Protein AF-A0A7Y7Z240-F1 (afdb_monomer)

Nearest PDB structures (foldseek):
  1b4b-assembly1_A  TM=2.868E-01  e=1.931E+00  Geobacillus stearothermophilus
  4jvg-assembly3_C  TM=4.455E-01  e=4.681E+00  Homo sapiens
  7k0v-assembly1_D  TM=4.629E-01  e=7.764E+00  Homo sapiens
  7t31-assembly3_C  TM=3.805E-01  e=6.028E+00  Clostridioides difficile R20291
  3idp-assembly2_A  TM=4.468E-01  e=8.811E+00  Homo sapiens

Radius of gyration: 12.96 Å; Cα contacts (8 Å, |Δi|>4): 108; chains: 1; bounding box: 30×29×38 Å

pLDDT: mean 83.5, std 13.06, range [35.47, 94.25]

Solvent-accessible surface area (backbone atoms only — not comparable to full-atom values): 5316 Å² total; per-residue (Å²): 130,85,78,82,66,44,63,64,61,31,38,72,65,54,33,39,46,65,46,81,42,64,93,90,61,51,28,30,36,42,31,67,64,60,90,70,55,78,89,51,37,66,60,50,40,55,52,49,22,68,64,63,73,43,90,64,89,68,65,91,53,68,44,77,37,76,57,45,70,69,45,43,41,52,50,33,56,50,32,51,56,58,51,61,68,59,72,75,119

Foldseek 3Di:
DPDQQDQVLLVVLVQWRWDWDDDPFTKIWIAGRDDDDPVCVVVVQVLVCVLQVDNDPDRPGTDIHGDDSVSSVSSSVVSCVVVVVVVPD

Structure (mmCIF, N/CA/C/O backbone):
data_AF-A0A7Y7Z240-F1
#
_entry.id   AF-A0A7Y7Z240-F1
#
loop_
_atom_site.group_PDB
_atom_site.id
_atom_site.type_symbol
_atom_site.label_atom_id
_atom_site.label_alt_id
_atom_site.label_comp_id
_atom_site.label_asym_id
_atom_site.label_entity_id
_atom_site.label_seq_id
_atom_site.pdbx_PDB_ins_code
_atom_site.Cartn_x
_atom_site.Cartn_y
_atom_site.Cartn_z
_atom_site.occupancy
_atom_site.B_iso_or_equiv
_atom_site.auth_seq_id
_atom_site.auth_comp_id
_atom_site.auth_asym_id
_atom_site.auth_atom_id
_atom_site.pdbx_PDB_model_num
ATOM 1 N N . MET A 1 1 ? 16.079 -14.625 8.727 1.00 40.09 1 MET A N 1
ATOM 2 C CA . MET A 1 1 ? 15.986 -13.919 7.431 1.00 40.09 1 MET A CA 1
ATOM 3 C C . MET A 1 1 ? 14.706 -13.102 7.459 1.00 40.09 1 MET A C 1
ATOM 5 O O . MET A 1 1 ? 13.671 -13.681 7.769 1.00 40.09 1 MET A O 1
ATOM 9 N N . LYS A 1 2 ? 14.759 -11.776 7.265 1.00 59.28 2 LYS A N 1
ATOM 10 C CA . LYS A 1 2 ? 13.520 -11.006 7.072 1.00 59.28 2 LYS A CA 1
ATOM 11 C C . LYS A 1 2 ? 12.931 -11.468 5.743 1.00 59.28 2 LYS A C 1
ATOM 13 O O . LYS A 1 2 ? 13.656 -11.527 4.760 1.00 59.28 2 LYS A O 1
ATOM 18 N N . LYS A 1 3 ? 11.673 -11.894 5.760 1.00 74.75 3 LYS A N 1
ATOM 19 C CA . LYS A 1 3 ? 10.948 -12.263 4.548 1.00 74.75 3 LYS A CA 1
ATOM 20 C C . LYS A 1 3 ? 10.787 -10.986 3.719 1.00 74.75 3 LYS A C 1
ATOM 22 O O . LYS A 1 3 ? 10.346 -9.980 4.279 1.00 74.75 3 LYS A O 1
ATOM 27 N N . ASP A 1 4 ? 11.188 -11.013 2.454 1.00 83.50 4 ASP A N 1
ATOM 28 C CA . ASP A 1 4 ? 10.959 -9.881 1.557 1.00 83.50 4 ASP A CA 1
ATOM 29 C C . ASP A 1 4 ? 9.454 -9.710 1.356 1.00 83.50 4 ASP A C 1
ATOM 31 O O . ASP A 1 4 ? 8.741 -10.679 1.087 1.00 83.50 4 ASP A O 1
ATOM 35 N N . ILE A 1 5 ? 8.970 -8.486 1.566 1.00 90.06 5 ILE A N 1
ATOM 36 C CA . ILE A 1 5 ? 7.555 -8.144 1.433 1.00 90.06 5 ILE A CA 1
ATOM 37 C C . ILE A 1 5 ? 7.248 -7.964 -0.050 1.00 90.06 5 ILE A C 1
ATOM 39 O O . ILE A 1 5 ? 7.828 -7.107 -0.720 1.00 90.06 5 ILE A O 1
ATOM 43 N N . THR A 1 6 ? 6.298 -8.746 -0.541 1.00 92.69 6 THR A N 1
ATOM 44 C CA . THR A 1 6 ? 5.871 -8.751 -1.939 1.00 92.69 6 THR A CA 1
ATOM 45 C C . THR A 1 6 ? 4.570 -7.972 -2.147 1.00 92.69 6 THR A C 1
ATOM 47 O O . THR A 1 6 ? 3.894 -7.552 -1.203 1.00 92.69 6 THR A O 1
ATOM 50 N N . VAL A 1 7 ? 4.205 -7.763 -3.413 1.00 91.75 7 VAL A N 1
ATOM 51 C CA . VAL A 1 7 ? 2.921 -7.157 -3.799 1.00 91.75 7 VAL A CA 1
ATOM 52 C C . VAL A 1 7 ? 1.757 -8.029 -3.320 1.00 91.75 7 VAL A C 1
ATOM 54 O O . VAL A 1 7 ? 0.743 -7.521 -2.838 1.00 91.75 7 VAL A O 1
ATOM 57 N N . GLU A 1 8 ? 1.934 -9.343 -3.392 1.00 93.62 8 GLU A N 1
ATOM 58 C CA . GLU A 1 8 ? 0.991 -10.361 -2.953 1.00 93.62 8 GLU A CA 1
ATOM 59 C C . GLU A 1 8 ? 0.740 -10.270 -1.445 1.00 93.62 8 GLU A C 1
ATOM 61 O O . GLU A 1 8 ? -0.416 -10.326 -1.018 1.00 93.62 8 GLU A O 1
ATOM 66 N N . ASP A 1 9 ? 1.791 -10.045 -0.648 1.00 92.81 9 ASP A N 1
ATOM 67 C CA . ASP A 1 9 ? 1.662 -9.857 0.801 1.00 92.81 9 ASP A CA 1
ATOM 68 C C . ASP A 1 9 ? 0.805 -8.620 1.131 1.00 92.81 9 ASP A C 1
ATOM 70 O O . ASP A 1 9 ? -0.045 -8.676 2.019 1.00 92.81 9 ASP A O 1
ATOM 74 N N . VAL A 1 10 ? 0.958 -7.509 0.395 1.00 91.88 10 VAL A N 1
ATOM 75 C CA . VAL A 1 10 ? 0.114 -6.311 0.588 1.00 91.88 10 VAL A CA 1
ATOM 76 C C . VAL A 1 10 ? -1.336 -6.581 0.180 1.00 91.88 10 VAL A C 1
ATOM 78 O O . VAL A 1 10 ? -2.265 -6.240 0.918 1.00 91.88 10 VAL A O 1
ATOM 81 N N . ASN A 1 11 ? -1.542 -7.207 -0.980 1.00 94.25 11 ASN A N 1
ATOM 82 C CA . ASN A 1 11 ? -2.872 -7.505 -1.512 1.00 94.25 11 ASN A CA 1
ATOM 83 C C . ASN A 1 11 ? -3.659 -8.458 -0.597 1.00 94.25 11 ASN A C 1
ATOM 85 O O . ASN A 1 11 ? -4.870 -8.292 -0.423 1.00 94.25 11 ASN A O 1
ATOM 89 N N . ALA A 1 12 ? -2.978 -9.402 0.060 1.00 93.88 12 ALA A N 1
ATOM 90 C CA . ALA A 1 12 ? -3.583 -10.324 1.019 1.00 93.88 12 ALA A CA 1
ATOM 91 C C . ALA A 1 12 ? -4.233 -9.610 2.220 1.00 93.88 12 ALA A C 1
ATOM 93 O O . ALA A 1 12 ? -5.230 -10.095 2.761 1.00 93.88 12 ALA A O 1
ATOM 94 N N . LEU A 1 13 ? -3.728 -8.431 2.606 1.00 92.81 13 LEU A N 1
ATOM 95 C CA . LEU A 1 13 ? -4.264 -7.634 3.715 1.00 92.81 13 LEU A CA 1
ATOM 96 C C . LEU A 1 13 ? -5.545 -6.868 3.349 1.00 92.81 13 LEU A C 1
ATOM 98 O O . LEU A 1 13 ? -6.191 -6.303 4.232 1.00 92.81 13 LEU A O 1
ATOM 102 N N . LYS A 1 14 ? -5.930 -6.836 2.063 1.00 92.06 14 LYS A N 1
ATOM 103 C CA . LYS A 1 14 ? -7.167 -6.219 1.535 1.00 92.06 14 LYS A CA 1
ATOM 104 C C . LYS A 1 14 ? -7.338 -4.721 1.838 1.00 92.06 14 LYS A C 1
ATOM 106 O O . LYS A 1 14 ? -8.398 -4.156 1.565 1.00 92.06 14 LYS A O 1
ATOM 111 N N . ALA A 1 15 ? -6.314 -4.058 2.379 1.00 89.88 15 ALA A N 1
ATOM 112 C CA . ALA A 1 15 ? -6.313 -2.617 2.621 1.00 89.88 15 ALA A CA 1
ATOM 113 C C . ALA A 1 15 ? -6.075 -1.826 1.327 1.00 89.88 15 ALA A C 1
ATOM 115 O O . ALA A 1 15 ? -6.744 -0.816 1.073 1.00 89.88 15 ALA A O 1
ATOM 116 N N . PHE A 1 16 ? -5.170 -2.333 0.491 1.00 92.88 16 PHE A N 1
ATOM 117 C CA . PHE A 1 16 ? -4.871 -1.820 -0.838 1.00 92.88 16 PHE A CA 1
ATOM 118 C C . PHE A 1 16 ? -5.022 -2.925 -1.884 1.00 92.88 16 PHE A C 1
ATOM 120 O O . PHE A 1 16 ? -4.992 -4.110 -1.563 1.00 92.88 16 PHE A O 1
ATOM 127 N N . SER A 1 17 ? -5.181 -2.504 -3.133 1.00 93.25 17 SER A N 1
ATOM 128 C CA . SER A 1 17 ? -4.980 -3.324 -4.322 1.00 93.25 17 SER A CA 1
ATOM 129 C C . SER A 1 17 ? -3.803 -2.727 -5.073 1.00 93.25 17 SER A C 1
ATOM 131 O O . SER A 1 17 ? -3.853 -1.553 -5.449 1.00 93.25 17 SER A O 1
ATOM 133 N N . LEU A 1 18 ? -2.749 -3.515 -5.210 1.00 93.25 18 LEU A N 1
ATOM 134 C CA . LEU A 1 18 ? -1.502 -3.173 -5.863 1.00 93.25 18 LEU A CA 1
ATOM 135 C C . LEU A 1 18 ? -1.382 -3.950 -7.169 1.00 93.25 18 LEU A C 1
ATOM 137 O O . LEU A 1 18 ? -1.522 -5.174 -7.169 1.00 93.25 18 LEU A O 1
ATOM 141 N N . GLU A 1 19 ? -1.082 -3.242 -8.252 1.00 92.00 19 GLU A N 1
ATOM 142 C CA . GLU A 1 19 ? -0.816 -3.828 -9.568 1.00 92.00 19 GLU A CA 1
ATOM 143 C C . GLU A 1 19 ? 0.485 -3.245 -10.123 1.00 92.00 19 GLU A C 1
ATOM 145 O O . GLU A 1 19 ? 0.741 -2.044 -9.999 1.00 92.00 19 GLU A O 1
ATOM 150 N N . VAL A 1 20 ? 1.334 -4.104 -10.689 1.00 89.38 20 VAL A N 1
ATOM 151 C CA . VAL A 1 20 ? 2.579 -3.689 -11.342 1.00 89.38 20 VAL A CA 1
ATOM 152 C C . VAL A 1 20 ? 2.349 -3.682 -12.845 1.00 89.38 20 VAL A C 1
ATOM 154 O O . VAL A 1 20 ? 2.052 -4.718 -13.429 1.00 89.38 20 VAL A O 1
ATOM 157 N N . GLU A 1 21 ? 2.492 -2.518 -13.466 1.00 86.38 21 GLU A N 1
ATOM 158 C CA . GLU A 1 21 ? 2.226 -2.297 -14.887 1.00 86.38 21 GLU A CA 1
ATOM 159 C C . GLU A 1 21 ? 3.506 -1.899 -15.638 1.00 86.38 21 GLU A C 1
ATOM 161 O O . GLU A 1 21 ? 4.335 -1.156 -15.109 1.00 86.38 21 GLU A O 1
ATOM 166 N N . GLY A 1 22 ? 3.625 -2.322 -16.901 1.00 76.19 22 GLY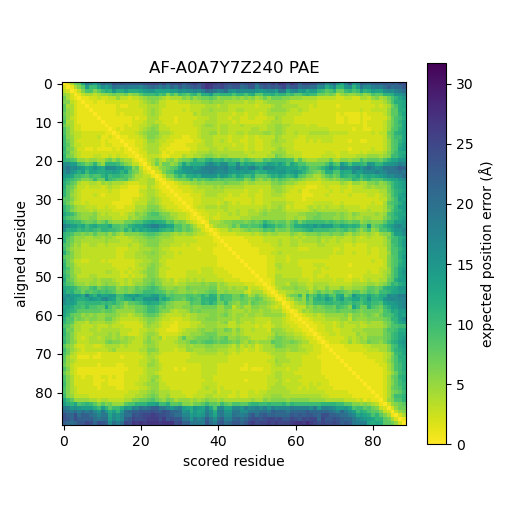 A N 1
ATOM 167 C CA . GLY A 1 22 ? 4.641 -1.850 -17.850 1.00 76.19 22 GLY A CA 1
ATOM 168 C C . GLY A 1 22 ? 5.875 -2.750 -17.997 1.00 76.19 22 GLY A C 1
ATOM 169 O O . GLY A 1 22 ? 6.487 -3.154 -17.011 1.00 76.19 22 GLY A O 1
ATOM 170 N N . ASP A 1 23 ? 6.272 -2.996 -19.253 1.00 64.94 23 ASP A N 1
ATOM 171 C CA . ASP A 1 23 ? 7.397 -3.880 -19.609 1.00 64.94 23 ASP A CA 1
ATOM 172 C C . ASP A 1 23 ? 8.782 -3.236 -19.418 1.00 64.94 23 ASP A C 1
ATOM 174 O O . ASP A 1 23 ? 9.730 -3.915 -19.032 1.00 64.94 23 ASP A O 1
ATOM 178 N N . GLN A 1 24 ? 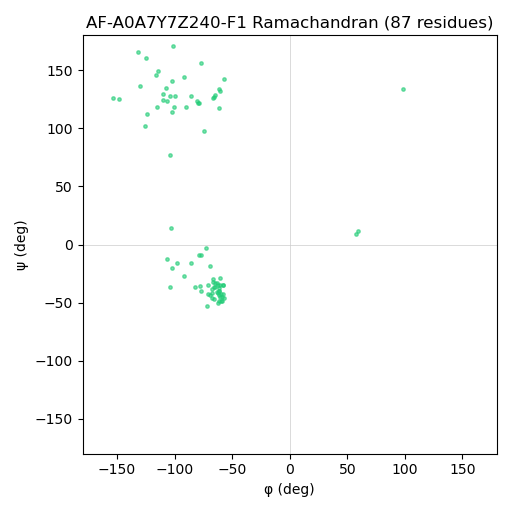8.922 -1.927 -19.670 1.00 66.44 24 GLN A N 1
ATOM 179 C CA . GLN A 1 24 ? 10.216 -1.221 -19.583 1.00 66.44 24 GLN A CA 1
ATOM 180 C C . GLN A 1 24 ? 10.367 -0.357 -18.320 1.00 66.44 24 GLN A C 1
ATOM 182 O O . GLN A 1 24 ? 11.451 -0.277 -17.748 1.00 66.44 24 GLN A O 1
ATOM 187 N N . LEU A 1 25 ? 9.286 0.284 -17.863 1.00 71.19 25 LEU A N 1
ATOM 188 C CA . LEU A 1 25 ? 9.249 1.071 -16.627 1.00 71.19 25 LEU A CA 1
ATOM 189 C C . LEU A 1 25 ? 8.113 0.552 -15.755 1.00 71.19 25 LEU A C 1
ATOM 191 O O . LEU A 1 25 ? 6.953 0.890 -15.989 1.00 71.19 25 LEU A O 1
ATOM 195 N N . LYS A 1 26 ? 8.464 -0.244 -14.742 1.00 84.69 26 LYS A N 1
ATOM 196 C CA . LYS A 1 26 ? 7.493 -0.775 -13.786 1.00 84.69 26 LYS A CA 1
ATOM 197 C C . LYS A 1 26 ? 6.823 0.379 -13.039 1.00 84.69 26 LYS A C 1
ATOM 199 O O . LYS A 1 26 ? 7.473 1.136 -12.311 1.00 84.69 26 LYS A O 1
ATOM 204 N N . ARG A 1 27 ? 5.513 0.506 -13.208 1.00 88.38 27 ARG A N 1
ATOM 205 C CA . ARG A 1 27 ? 4.639 1.395 -12.444 1.00 88.38 27 ARG A CA 1
ATOM 206 C C . ARG A 1 27 ? 3.890 0.574 -11.412 1.00 88.38 27 ARG A C 1
ATOM 208 O O . ARG A 1 27 ? 3.470 -0.537 -11.698 1.00 88.38 27 ARG A O 1
ATOM 215 N N . LEU A 1 28 ? 3.729 1.123 -10.219 1.00 89.88 28 LEU A N 1
ATOM 216 C CA . LEU A 1 28 ? 2.883 0.570 -9.176 1.00 89.88 28 LEU A CA 1
ATOM 217 C C . LEU A 1 28 ? 1.577 1.366 -9.140 1.00 89.88 28 LEU A C 1
ATOM 219 O O . LEU A 1 28 ? 1.587 2.555 -8.810 1.00 89.88 28 LEU A O 1
ATOM 223 N N . SER A 1 29 ? 0.476 0.705 -9.480 1.00 90.44 29 SER A N 1
ATOM 224 C CA . SER A 1 29 ? -0.892 1.186 -9.300 1.00 90.44 29 SER A CA 1
ATOM 225 C C . SER A 1 29 ? -1.357 0.843 -7.887 1.00 90.44 29 SER A C 1
ATOM 227 O O . SER A 1 29 ? -1.218 -0.294 -7.443 1.00 90.44 29 SER A O 1
ATOM 229 N N . ILE A 1 30 ? -1.864 1.832 -7.153 1.00 92.19 30 ILE A N 1
ATOM 230 C CA . ILE A 1 30 ? -2.284 1.704 -5.756 1.00 92.19 30 ILE A CA 1
ATOM 231 C C . ILE A 1 30 ? -3.736 2.148 -5.640 1.00 92.19 30 ILE A C 1
ATOM 233 O O . ILE A 1 30 ? -4.043 3.338 -5.739 1.00 92.19 30 ILE A O 1
ATOM 237 N N . LEU A 1 31 ? -4.634 1.213 -5.350 1.00 91.50 31 LEU A N 1
ATOM 238 C CA . LEU A 1 31 ? -6.035 1.503 -5.065 1.00 91.50 31 LEU A CA 1
ATOM 239 C C . LEU A 1 31 ? -6.344 1.248 -3.590 1.00 91.50 31 LEU A C 1
ATOM 241 O O . LEU A 1 31 ? -6.154 0.147 -3.081 1.00 91.50 31 LEU A O 1
ATOM 245 N N . VAL A 1 32 ? -6.866 2.261 -2.901 1.00 90.12 32 VAL A N 1
ATOM 246 C CA . VAL A 1 32 ? -7.281 2.144 -1.497 1.00 90.12 32 VAL A CA 1
ATOM 247 C C . VAL A 1 32 ? -8.641 1.454 -1.431 1.00 90.12 32 VAL A C 1
ATOM 249 O O . VAL A 1 32 ? -9.612 1.940 -2.008 1.00 90.12 32 VAL A O 1
ATOM 252 N N . LYS A 1 33 ? -8.724 0.324 -0.724 1.00 90.25 33 LYS A N 1
ATOM 253 C CA . LYS A 1 33 ? -9.956 -0.477 -0.607 1.00 90.25 33 LYS A CA 1
ATOM 254 C C . LYS A 1 33 ? -10.679 -0.278 0.724 1.00 90.25 33 LYS A C 1
ATOM 256 O O . LYS A 1 33 ? -11.874 -0.545 0.821 1.00 90.25 33 LYS A O 1
ATOM 261 N N . VAL A 1 34 ? -9.984 0.219 1.745 1.00 87.06 34 VAL A N 1
ATOM 262 C CA . VAL A 1 34 ? -10.563 0.444 3.075 1.00 87.06 34 VAL A CA 1
ATOM 263 C C . VAL A 1 34 ? -11.129 1.848 3.242 1.00 87.06 34 VAL A C 1
ATOM 265 O O . VAL A 1 34 ? -10.573 2.842 2.777 1.00 87.06 34 VAL A O 1
ATOM 268 N N . ARG A 1 35 ? -12.239 1.943 3.979 1.00 84.94 35 ARG A N 1
ATOM 269 C CA . ARG A 1 35 ? -12.830 3.226 4.365 1.00 84.94 35 ARG A CA 1
ATOM 270 C C . ARG A 1 35 ? -12.088 3.806 5.564 1.00 84.94 35 ARG A C 1
ATOM 272 O O . ARG A 1 35 ? -12.051 3.198 6.631 1.00 84.94 35 ARG A O 1
ATOM 279 N N . ILE A 1 36 ? -11.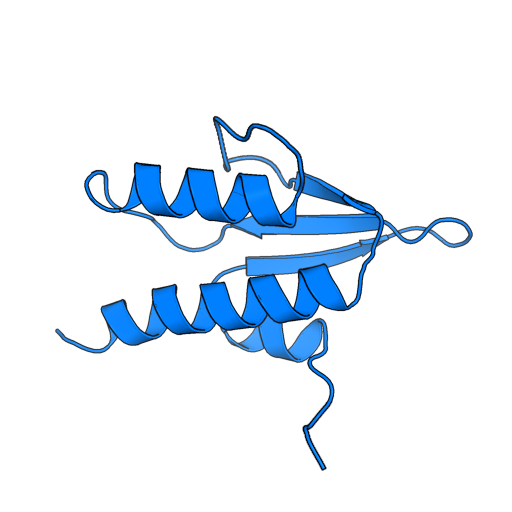579 5.025 5.417 1.00 84.06 36 ILE A N 1
ATOM 280 C CA . ILE A 1 36 ? -10.852 5.731 6.477 1.00 84.06 36 ILE A CA 1
ATOM 281 C C . ILE A 1 36 ? -11.737 6.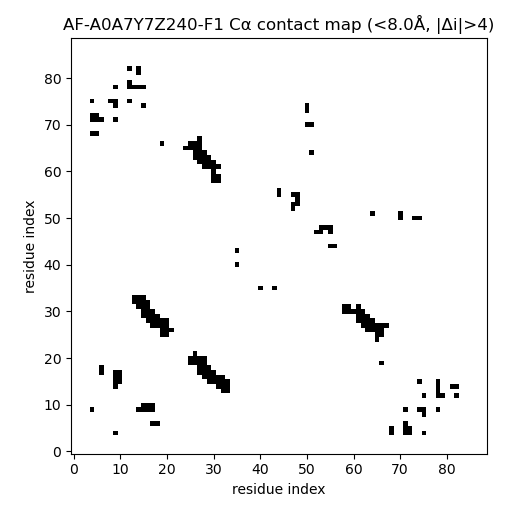845 7.037 1.00 84.06 36 ILE A C 1
ATOM 283 O O . ILE A 1 36 ? -12.245 7.682 6.293 1.00 84.06 36 ILE A O 1
ATOM 287 N N . LYS A 1 37 ? -11.976 6.814 8.353 1.00 81.12 37 LYS A N 1
ATOM 288 C CA . LYS A 1 37 ? -12.833 7.779 9.063 1.00 81.12 37 LYS A CA 1
ATOM 289 C C . LYS A 1 37 ? -12.111 9.114 9.287 1.00 81.12 37 LYS A C 1
ATOM 291 O O . LYS A 1 37 ? -10.883 9.165 9.275 1.00 81.12 37 LYS A O 1
ATOM 296 N N . GLY A 1 38 ? -12.887 10.190 9.452 1.00 74.19 38 GLY A N 1
ATOM 297 C CA . GLY A 1 38 ? -12.415 11.581 9.375 1.00 74.19 38 GLY A CA 1
ATOM 298 C C . GLY A 1 38 ? -11.301 11.958 10.356 1.00 74.19 38 GLY A C 1
ATOM 299 O O . GLY A 1 38 ? -10.385 12.680 9.977 1.00 74.19 38 GLY A O 1
ATOM 300 N N . ASP A 1 39 ? -11.311 11.397 11.564 1.00 80.31 39 ASP A N 1
ATOM 301 C CA . ASP A 1 39 ? -10.257 11.553 12.57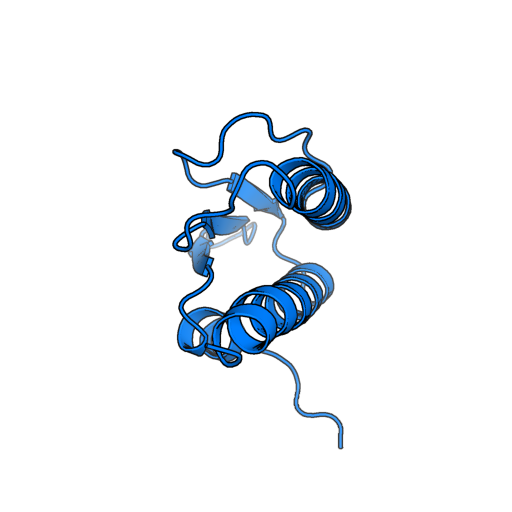6 1.00 80.31 39 ASP A CA 1
ATOM 302 C C . ASP A 1 39 ? -8.903 10.982 12.118 1.00 80.31 39 ASP A C 1
ATOM 304 O O . ASP A 1 39 ? -7.838 11.518 12.422 1.00 80.31 39 ASP A O 1
ATOM 308 N N . LYS A 1 40 ? -8.938 9.906 11.329 1.00 82.06 40 LYS A N 1
ATOM 309 C CA . LYS A 1 40 ? -7.753 9.184 10.842 1.00 82.06 40 LYS A CA 1
ATOM 310 C C . LYS A 1 40 ? -7.352 9.580 9.424 1.00 82.06 40 LYS A C 1
ATOM 312 O O . LYS A 1 40 ? -6.217 9.318 9.022 1.00 82.06 40 LYS A O 1
ATOM 317 N N . PHE A 1 41 ? -8.245 10.234 8.683 1.00 86.19 41 PHE A N 1
ATOM 318 C CA . PHE A 1 41 ? -8.043 10.588 7.279 1.00 86.19 41 PHE A CA 1
ATOM 319 C C . PHE A 1 41 ? -6.803 11.462 7.075 1.00 86.19 41 PHE A C 1
ATOM 321 O O . PHE A 1 41 ? -5.983 11.161 6.213 1.00 86.19 41 PHE A O 1
ATOM 328 N N . LEU A 1 42 ? -6.605 12.484 7.915 1.00 87.38 42 LEU A N 1
ATOM 329 C CA . LEU A 1 42 ? -5.455 13.386 7.799 1.00 87.38 42 LEU A CA 1
ATOM 330 C C . LEU A 1 42 ? -4.111 12.687 8.072 1.00 87.38 42 LEU A C 1
ATOM 332 O O . LEU A 1 42 ? -3.102 12.997 7.443 1.00 87.38 42 LEU A O 1
ATOM 336 N N . SER A 1 43 ? -4.074 11.746 9.019 1.00 89.12 43 SER A N 1
ATOM 337 C CA . SER A 1 43 ? -2.860 10.969 9.307 1.00 89.12 43 SER A CA 1
ATOM 338 C C . SER A 1 43 ? -2.539 10.015 8.156 1.00 89.12 43 SER A C 1
ATOM 340 O O . SER A 1 43 ? -1.398 9.938 7.695 1.00 89.12 43 SER A O 1
ATOM 342 N N . PHE A 1 44 ? -3.570 9.348 7.633 1.00 89.88 44 PHE A N 1
ATOM 343 C CA . PHE A 1 44 ? -3.450 8.483 6.469 1.00 89.88 44 PHE A CA 1
ATOM 344 C C . PHE A 1 44 ? -2.947 9.234 5.232 1.00 89.88 44 PHE A C 1
ATOM 346 O O . PHE A 1 44 ? -1.993 8.785 4.601 1.00 89.88 44 PHE A O 1
ATOM 353 N N . THR A 1 45 ? -3.530 10.393 4.903 1.00 88.75 45 THR A N 1
ATOM 354 C CA . THR A 1 45 ? -3.134 11.166 3.715 1.00 88.75 45 THR A CA 1
ATOM 355 C C . THR A 1 45 ? -1.677 11.615 3.792 1.00 88.75 45 THR A C 1
ATOM 357 O O . THR A 1 45 ? -0.956 11.498 2.803 1.00 88.75 45 THR A O 1
ATOM 360 N N . LYS A 1 46 ? -1.201 12.037 4.973 1.00 90.31 46 LYS A N 1
ATOM 361 C CA . LYS A 1 46 ? 0.213 12.381 5.208 1.00 90.31 46 LYS A CA 1
ATOM 362 C C . LYS A 1 46 ? 1.147 11.190 4.985 1.00 90.31 46 LYS A C 1
ATOM 364 O O . LYS A 1 46 ? 2.194 11.344 4.357 1.00 90.31 46 LYS A O 1
ATOM 369 N N . LYS A 1 47 ? 0.781 10.002 5.480 1.00 91.62 47 LYS A N 1
ATOM 370 C CA . LYS A 1 47 ? 1.570 8.774 5.277 1.00 91.62 47 LYS A CA 1
ATOM 371 C C . LYS A 1 47 ? 1.591 8.364 3.808 1.00 91.62 47 LYS A C 1
ATOM 373 O O . LYS A 1 47 ? 2.671 8.149 3.267 1.00 91.62 47 LYS A O 1
ATOM 378 N N . MET A 1 48 ? 0.434 8.363 3.147 1.00 90.75 48 MET A N 1
ATOM 379 C CA . MET A 1 48 ? 0.336 8.098 1.711 1.00 90.75 48 MET A CA 1
ATOM 380 C C . MET A 1 48 ? 1.193 9.069 0.901 1.00 90.75 48 MET A C 1
ATOM 382 O O . MET A 1 48 ? 1.981 8.620 0.081 1.00 90.75 48 MET A O 1
ATOM 386 N N . GLN A 1 49 ? 1.136 10.372 1.187 1.00 91.00 49 GLN A N 1
ATOM 387 C CA . GLN A 1 49 ? 1.977 11.370 0.521 1.00 91.00 49 GLN A CA 1
ATOM 388 C C . GLN A 1 49 ? 3.475 11.115 0.734 1.00 91.00 49 GLN A C 1
ATOM 390 O O . GLN A 1 49 ? 4.279 11.355 -0.165 1.00 91.00 49 GLN A O 1
ATOM 395 N N . LYS A 1 50 ? 3.881 10.609 1.904 1.00 90.75 50 LYS A N 1
ATOM 396 C CA . LYS A 1 50 ? 5.284 10.263 2.167 1.00 90.75 50 LYS A CA 1
ATOM 397 C 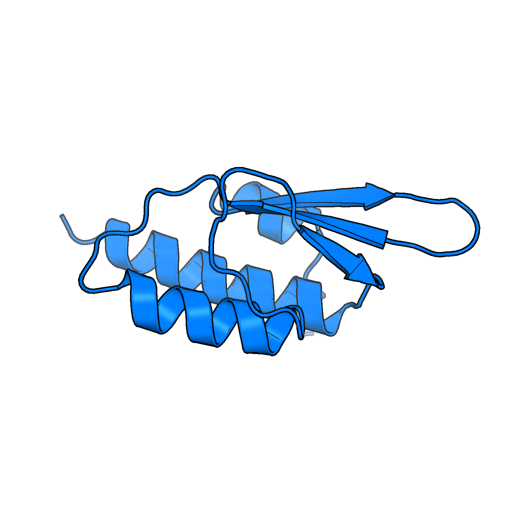C . LYS A 1 50 ? 5.756 9.074 1.323 1.00 90.75 50 LYS A C 1
ATOM 399 O O . LYS A 1 50 ? 6.904 9.109 0.867 1.00 90.75 50 LYS A O 1
ATOM 404 N N . ILE A 1 51 ? 4.884 8.078 1.134 1.00 90.19 51 ILE A N 1
ATOM 405 C CA . ILE A 1 51 ? 5.126 6.863 0.338 1.00 90.19 51 ILE A CA 1
ATOM 406 C C . ILE A 1 51 ? 5.149 7.204 -1.152 1.00 90.19 51 ILE A C 1
ATOM 408 O O . ILE A 1 51 ? 6.119 6.905 -1.839 1.00 90.19 51 ILE A O 1
ATOM 412 N N . THR A 1 52 ? 4.105 7.868 -1.646 1.00 87.31 52 THR A N 1
ATOM 413 C CA . THR A 1 52 ? 3.909 8.097 -3.082 1.00 87.31 52 THR A CA 1
ATOM 414 C C . THR A 1 52 ? 4.630 9.331 -3.605 1.00 87.31 52 THR A C 1
ATOM 416 O O . THR A 1 52 ? 4.754 9.491 -4.812 1.00 87.31 52 THR A O 1
ATOM 419 N N . LYS A 1 53 ? 5.066 10.235 -2.714 1.00 86.31 53 LYS A N 1
ATOM 420 C CA . LYS A 1 53 ? 5.529 11.600 -3.037 1.00 86.31 53 LYS A CA 1
ATOM 421 C C . LYS A 1 53 ? 4.475 12.467 -3.737 1.00 86.31 53 LYS A C 1
ATOM 423 O O . LYS A 1 53 ? 4.786 13.568 -4.179 1.00 86.31 53 LYS A O 1
ATOM 428 N N . ILE A 1 54 ? 3.220 12.019 -3.777 1.00 82.44 54 ILE A N 1
ATOM 429 C CA . ILE A 1 54 ? 2.105 12.716 -4.418 1.00 82.44 54 ILE A CA 1
ATOM 430 C C . ILE A 1 54 ? 1.187 13.276 -3.336 1.00 82.44 54 ILE A C 1
ATOM 432 O O . ILE A 1 54 ? 0.820 12.584 -2.385 1.00 82.44 54 ILE A O 1
ATOM 436 N N . LYS A 1 55 ? 0.771 14.536 -3.483 1.00 77.81 55 LYS A N 1
ATOM 437 C CA . LYS A 1 55 ? -0.257 15.122 -2.620 1.00 77.81 55 LYS A CA 1
ATOM 438 C C . LYS A 1 55 ? -1.620 14.551 -3.012 1.00 77.81 55 LYS A C 1
ATOM 440 O O . LYS A 1 55 ? -2.247 15.021 -3.957 1.00 77.81 55 LYS A O 1
ATOM 445 N N . VAL A 1 56 ? -2.078 13.532 -2.290 1.00 68.12 56 VAL A N 1
ATOM 446 C CA . VAL A 1 56 ? -3.367 12.890 -2.571 1.00 68.12 56 VAL A CA 1
ATOM 447 C C . VAL A 1 56 ? -4.482 13.567 -1.780 1.00 68.12 56 VAL A C 1
ATOM 449 O O . VAL A 1 56 ? -4.475 13.556 -0.550 1.00 68.12 56 VAL A O 1
ATOM 452 N N . MET A 1 57 ? -5.454 14.144 -2.491 1.00 67.19 57 MET A N 1
ATOM 453 C CA . MET A 1 57 ? -6.663 14.738 -1.897 1.00 67.19 57 MET A CA 1
ATOM 454 C C . MET A 1 57 ? -7.922 13.885 -2.118 1.00 67.19 57 MET A C 1
ATOM 456 O O . MET A 1 57 ? -8.941 14.116 -1.472 1.00 67.19 57 MET A O 1
ATOM 460 N N . ASN A 1 58 ? -7.857 12.880 -2.998 1.00 70.56 58 ASN A N 1
ATOM 461 C CA . ASN A 1 58 ? -8.963 11.982 -3.319 1.00 70.56 58 ASN A CA 1
ATOM 462 C C . ASN A 1 58 ? -8.419 10.588 -3.685 1.00 70.56 58 ASN A C 1
ATOM 464 O O . ASN A 1 58 ? -7.582 10.480 -4.574 1.00 70.56 58 ASN A O 1
ATOM 468 N N . PHE A 1 59 ? -8.898 9.537 -3.010 1.00 78.06 59 PHE A N 1
ATOM 469 C CA . PHE A 1 59 ? -8.465 8.141 -3.208 1.00 78.06 59 PHE A CA 1
ATOM 470 C C . PHE A 1 59 ? -9.471 7.301 -4.011 1.00 78.06 59 PHE A C 1
ATOM 472 O O . PHE A 1 59 ? -9.400 6.076 -4.003 1.00 78.06 59 PHE A O 1
ATOM 479 N N . ARG A 1 60 ? -10.443 7.941 -4.677 1.00 79.12 60 ARG A N 1
ATOM 480 C CA . ARG A 1 60 ? -11.418 7.241 -5.534 1.00 79.12 60 ARG A CA 1
ATOM 481 C C 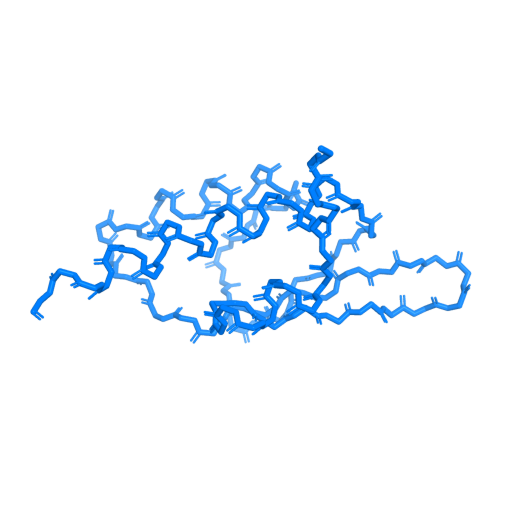. ARG A 1 60 ? -10.796 6.660 -6.806 1.00 79.12 60 ARG A C 1
ATOM 483 O O . ARG A 1 60 ? -11.403 5.792 -7.420 1.00 79.12 60 ARG A O 1
ATOM 490 N N . THR A 1 61 ? -9.619 7.138 -7.196 1.00 82.81 61 THR A N 1
ATOM 491 C CA . THR A 1 61 ? -8.874 6.673 -8.369 1.00 82.81 61 THR A CA 1
ATOM 492 C C . THR A 1 61 ? -7.569 6.007 -7.938 1.00 82.81 61 THR A C 1
ATOM 494 O O . THR A 1 61 ? -6.992 6.431 -6.930 1.00 82.81 61 THR A O 1
ATOM 497 N N . PRO A 1 62 ? -7.074 5.009 -8.692 1.00 85.75 62 PRO A N 1
ATOM 498 C CA . PRO A 1 62 ? -5.749 4.453 -8.456 1.00 85.75 62 PRO A CA 1
ATOM 499 C C . PRO A 1 62 ? -4.662 5.532 -8.526 1.00 85.75 62 PRO A C 1
ATOM 501 O O . PRO A 1 62 ? -4.736 6.462 -9.333 1.00 85.75 62 PRO A O 1
ATOM 504 N N . ILE A 1 63 ? -3.661 5.416 -7.657 1.00 88.19 63 ILE A N 1
ATOM 505 C CA . ILE A 1 63 ? -2.468 6.264 -7.649 1.00 88.19 63 ILE A CA 1
ATOM 506 C C . ILE A 1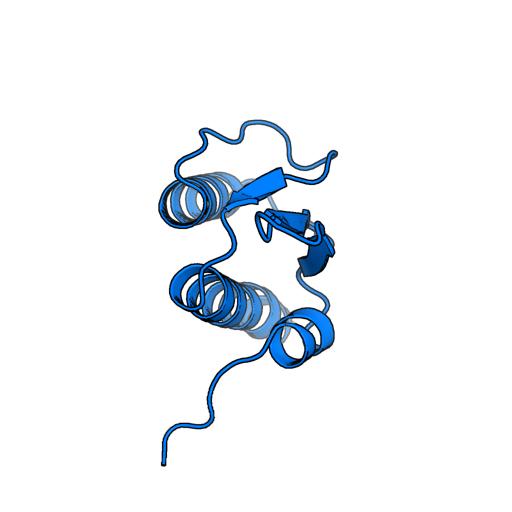 63 ? -1.352 5.496 -8.340 1.00 88.19 63 ILE A C 1
ATOM 508 O O . ILE A 1 63 ? -1.042 4.382 -7.932 1.00 88.19 63 ILE A O 1
ATOM 512 N N . PHE A 1 64 ? -0.713 6.115 -9.324 1.00 87.94 64 PHE A N 1
ATOM 513 C CA . PHE A 1 64 ? 0.405 5.515 -10.040 1.00 87.94 64 PHE A CA 1
ATOM 514 C C . PHE A 1 64 ? 1.717 6.131 -9.570 1.00 87.94 64 PHE A C 1
ATOM 516 O O . PHE A 1 64 ? 1.868 7.354 -9.567 1.00 87.94 64 PHE A O 1
ATOM 523 N N . ILE A 1 65 ? 2.669 5.286 -9.187 1.00 87.62 65 ILE A N 1
ATOM 524 C CA . ILE A 1 65 ? 4.038 5.691 -8.853 1.00 87.62 65 ILE A CA 1
ATOM 525 C C . ILE A 1 65 ? 5.047 4.790 -9.554 1.00 87.62 65 ILE A C 1
ATOM 527 O O . ILE A 1 65 ? 4.704 3.713 -10.033 1.00 87.62 65 ILE A O 1
ATOM 531 N N . THR A 1 66 ? 6.310 5.200 -9.592 1.00 88.31 66 THR A N 1
ATOM 532 C CA . THR A 1 66 ? 7.396 4.292 -9.973 1.00 88.31 66 THR A CA 1
ATOM 533 C C . THR A 1 66 ? 7.457 3.129 -8.988 1.00 88.31 66 THR A C 1
ATOM 535 O O . THR A 1 66 ? 7.405 3.339 -7.772 1.00 88.31 66 THR A O 1
ATOM 538 N N . PHE A 1 67 ? 7.564 1.905 -9.504 1.00 87.00 67 PHE A N 1
ATOM 539 C CA . PHE A 1 67 ? 7.690 0.721 -8.667 1.00 87.00 67 PHE A CA 1
ATOM 540 C C . PHE A 1 67 ? 8.952 0.801 -7.801 1.00 87.00 67 PHE A C 1
ATOM 542 O O . PHE A 1 67 ? 10.036 1.131 -8.278 1.00 87.00 67 PHE A O 1
ATOM 549 N N . SER A 1 68 ? 8.797 0.513 -6.511 1.00 85.62 68 SER A N 1
ATOM 550 C CA . SER A 1 68 ? 9.863 0.594 -5.517 1.00 85.62 68 SER A CA 1
ATOM 551 C C . SER A 1 68 ? 9.562 -0.382 -4.386 1.00 85.62 68 SER A C 1
ATOM 553 O O . SER A 1 68 ? 8.495 -0.308 -3.777 1.00 85.62 68 SER A O 1
ATOM 555 N N . GLU A 1 69 ? 10.503 -1.271 -4.069 1.00 86.25 69 GLU A N 1
ATOM 556 C CA . GLU A 1 69 ? 10.365 -2.254 -2.978 1.00 86.25 69 GLU A CA 1
ATOM 557 C C . GLU A 1 69 ? 10.103 -1.576 -1.625 1.00 86.25 69 GLU A C 1
ATOM 559 O O . GLU A 1 69 ? 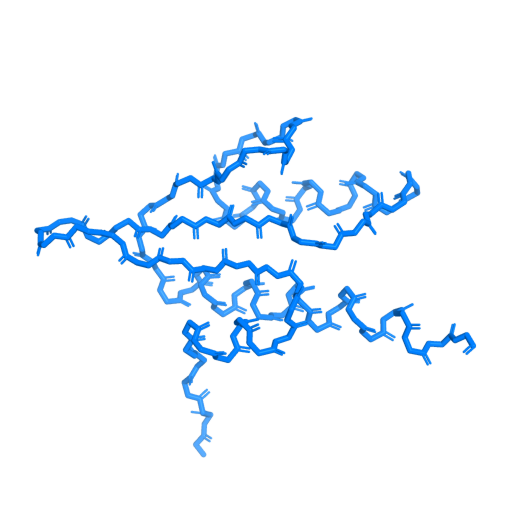9.307 -2.047 -0.809 1.00 86.25 69 GLU A O 1
ATOM 564 N N . SER A 1 70 ? 10.699 -0.397 -1.418 1.00 89.19 70 SER A N 1
ATOM 565 C CA . SER A 1 70 ? 10.444 0.424 -0.231 1.00 89.19 70 SER A CA 1
ATOM 566 C C . SER A 1 70 ? 8.999 0.933 -0.158 1.00 89.19 70 SER A C 1
ATOM 568 O O . SER A 1 70 ? 8.444 1.040 0.935 1.00 89.19 70 SER A O 1
ATOM 570 N N . ALA A 1 71 ? 8.364 1.207 -1.305 1.00 90.25 71 ALA A N 1
ATOM 571 C CA . ALA A 1 71 ? 6.957 1.588 -1.355 1.00 90.25 71 ALA A CA 1
ATOM 572 C C . ALA A 1 71 ? 6.052 0.393 -1.032 1.00 90.25 71 ALA A C 1
ATOM 574 O O . ALA A 1 71 ? 5.123 0.548 -0.244 1.00 90.25 71 ALA A O 1
ATOM 575 N N . VAL A 1 72 ? 6.357 -0.796 -1.566 1.00 91.69 72 VAL A N 1
ATOM 576 C CA . VAL A 1 72 ? 5.629 -2.042 -1.257 1.00 91.69 72 VAL A CA 1
ATOM 577 C C . VAL A 1 72 ? 5.691 -2.342 0.245 1.00 91.69 72 VAL A C 1
ATOM 579 O O . VAL A 1 72 ? 4.654 -2.515 0.884 1.00 91.69 72 VAL A O 1
ATOM 582 N N . SER A 1 73 ? 6.884 -2.273 0.840 1.00 93.25 73 SER A N 1
ATOM 583 C CA . SER A 1 73 ? 7.078 -2.472 2.283 1.00 93.25 73 SER A CA 1
ATOM 584 C C . SER A 1 73 ? 6.310 -1.444 3.125 1.00 93.25 73 SER A C 1
ATOM 586 O O . SER A 1 73 ? 5.609 -1.801 4.069 1.00 93.25 73 SER A O 1
ATOM 588 N N . ALA A 1 74 ? 6.365 -0.159 2.762 1.00 93.56 74 ALA A N 1
ATOM 589 C CA . ALA A 1 74 ? 5.645 0.882 3.496 1.00 93.56 74 ALA A CA 1
ATOM 590 C C . ALA A 1 74 ? 4.113 0.752 3.379 1.00 93.56 74 ALA A C 1
ATOM 592 O O . ALA A 1 74 ? 3.387 1.089 4.317 1.00 93.56 74 ALA A O 1
ATOM 593 N N . LEU A 1 75 ? 3.608 0.264 2.240 1.00 93.94 75 LEU A N 1
ATOM 594 C CA . LEU A 1 75 ? 2.186 -0.025 2.041 1.00 93.94 75 LEU A CA 1
ATOM 595 C C . LEU A 1 75 ? 1.744 -1.251 2.843 1.00 93.94 75 LEU A C 1
ATOM 597 O O . LEU A 1 75 ? 0.633 -1.248 3.373 1.00 93.94 75 LEU A O 1
ATOM 601 N N . HIS A 1 76 ? 2.604 -2.257 3.000 1.00 94.12 76 HIS A N 1
ATOM 602 C CA . HIS A 1 76 ? 2.357 -3.383 3.898 1.00 94.12 76 HIS A CA 1
ATOM 603 C C . HIS A 1 76 ? 2.232 -2.924 5.357 1.00 94.12 76 HIS A C 1
ATOM 605 O O . HIS A 1 76 ? 1.227 -3.208 6.006 1.00 94.12 76 HIS A O 1
ATOM 611 N N . ASP A 1 77 ? 3.186 -2.134 5.855 1.00 93.31 77 ASP A N 1
ATOM 612 C CA . ASP A 1 77 ? 3.143 -1.609 7.228 1.00 93.31 77 ASP A CA 1
ATOM 613 C C . ASP A 1 77 ? 1.890 -0.757 7.472 1.00 93.31 77 ASP A C 1
ATOM 615 O O . ASP A 1 77 ? 1.207 -0.889 8.493 1.00 93.31 77 ASP A O 1
ATOM 619 N N . LEU A 1 78 ? 1.537 0.093 6.501 1.00 92.62 78 LEU A N 1
ATOM 620 C CA . LEU A 1 78 ? 0.321 0.896 6.564 1.00 92.62 78 LEU A CA 1
ATOM 621 C C . LEU A 1 78 ? -0.941 0.021 6.532 1.00 92.62 78 LEU A C 1
ATOM 623 O O . LEU A 1 78 ? -1.907 0.323 7.232 1.00 92.62 78 LEU A O 1
ATOM 627 N N . SER A 1 79 ? -0.935 -1.071 5.767 1.00 92.06 79 SER A N 1
ATOM 628 C CA . SER A 1 79 ? -2.033 -2.043 5.741 1.00 92.06 79 SER A CA 1
ATOM 629 C C . SER A 1 79 ? -2.234 -2.680 7.108 1.00 92.06 79 SER A C 1
ATOM 631 O O . SER A 1 79 ? -3.355 -2.679 7.616 1.00 92.06 79 SER A O 1
ATOM 633 N N . LEU A 1 80 ? -1.152 -3.152 7.738 1.00 91.62 80 LEU A N 1
ATOM 634 C CA . LEU A 1 80 ? -1.187 -3.728 9.081 1.00 91.62 80 LEU A CA 1
ATOM 635 C C . LEU A 1 80 ? -1.736 -2.739 10.110 1.00 91.62 80 LEU A C 1
ATOM 637 O O . LEU A 1 80 ? -2.567 -3.115 10.936 1.00 91.62 80 LEU A O 1
ATOM 641 N N . GLU A 1 81 ? -1.331 -1.469 10.052 1.00 90.50 81 GLU A N 1
ATOM 642 C CA . GLU A 1 81 ? -1.859 -0.440 10.950 1.00 90.50 81 GLU A CA 1
ATOM 643 C C . GLU A 1 81 ? -3.365 -0.220 10.750 1.00 90.50 81 GLU A C 1
ATOM 645 O O . GLU A 1 81 ? -4.108 -0.051 11.723 1.00 90.50 81 GLU A O 1
ATOM 650 N N . LEU A 1 82 ? -3.818 -0.212 9.493 1.00 88.06 82 LEU A N 1
ATOM 651 C CA . LEU A 1 82 ? -5.220 0.003 9.151 1.00 88.06 82 LEU A CA 1
ATOM 652 C C . LEU A 1 82 ? -6.095 -1.166 9.614 1.00 88.06 82 LEU A C 1
ATOM 654 O O . LEU A 1 82 ? -7.157 -0.911 10.178 1.00 88.06 82 LEU A O 1
ATOM 658 N N . ILE A 1 83 ? -5.652 -2.417 9.445 1.00 84.25 83 ILE A N 1
ATOM 659 C CA . ILE A 1 83 ? -6.432 -3.605 9.836 1.00 84.25 83 ILE A CA 1
ATOM 660 C C . ILE A 1 83 ? -6.315 -3.939 11.329 1.00 84.25 83 ILE A C 1
ATOM 662 O O . ILE A 1 83 ? -7.311 -4.305 11.949 1.00 84.25 83 ILE A O 1
ATOM 666 N N . SER A 1 84 ? -5.148 -3.749 11.955 1.00 75.31 84 SER A N 1
ATOM 667 C CA . SER A 1 84 ? -4.963 -4.051 13.387 1.00 75.31 84 SER A CA 1
ATOM 668 C C . SER A 1 84 ? -5.793 -3.115 14.262 1.00 75.31 84 SER A C 1
ATOM 670 O O . SER A 1 84 ? -6.276 -3.501 15.320 1.00 75.31 84 SER A O 1
ATOM 672 N N . LYS A 1 85 ? -6.041 -1.886 13.793 1.00 57.12 85 LYS A N 1
ATOM 673 C CA . LYS A 1 85 ? -6.956 -0.941 14.452 1.00 57.12 85 LYS A CA 1
ATOM 674 C C . LYS A 1 85 ? -8.438 -1.230 14.184 1.00 57.12 85 LYS A C 1
ATOM 676 O O . LYS A 1 85 ? -9.281 -0.573 14.792 1.00 57.12 85 LYS A O 1
ATOM 681 N N . VAL A 1 86 ? -8.765 -2.149 13.273 1.00 51.50 86 VAL A N 1
ATOM 682 C CA . VAL A 1 86 ? -10.138 -2.617 13.008 1.00 51.50 86 VAL A CA 1
ATOM 683 C C . VAL A 1 86 ? -10.470 -3.852 13.855 1.00 51.50 86 VAL A C 1
ATOM 685 O O . VAL A 1 86 ? -11.627 -4.018 14.216 1.00 51.50 86 VAL A O 1
ATOM 688 N N . ALA A 1 87 ? -9.468 -4.649 14.245 1.00 42.22 87 ALA A N 1
ATOM 689 C CA . ALA A 1 87 ? -9.629 -5.869 15.046 1.00 42.22 87 ALA A CA 1
ATOM 690 C C . ALA A 1 87 ? -9.983 -5.643 16.534 1.00 42.22 87 ALA A C 1
ATOM 692 O O . ALA A 1 87 ? -10.214 -6.607 17.255 1.00 42.22 87 ALA A O 1
ATOM 693 N N . VAL A 1 88 ? -10.050 -4.392 17.002 1.00 38.97 88 VAL A N 1
ATOM 694 C CA . VAL A 1 88 ? -10.546 -4.052 18.347 1.00 38.97 88 VAL A CA 1
ATOM 695 C C . VAL A 1 88 ? -11.950 -3.470 18.212 1.00 38.97 88 VAL A C 1
ATOM 697 O O . VAL A 1 88 ? -12.133 -2.251 18.231 1.00 38.97 88 VAL A O 1
ATOM 700 N N . LYS A 1 89 ? -12.936 -4.340 18.003 1.00 35.47 89 LYS A N 1
ATOM 701 C CA . LYS A 1 89 ? -14.353 -4.045 18.214 1.00 35.47 89 LYS A CA 1
ATOM 702 C C . LYS A 1 89 ? -15.122 -5.307 18.548 1.00 35.47 89 LYS A C 1
ATOM 704 O O . LYS A 1 89 ? -14.892 -6.314 17.851 1.00 35.47 89 LYS A O 1
#

Mean predicted aligned error: 5.93 Å

Secondary structure (DSSP, 8-state):
-PPPPPHHHHHHTSSEEEEEE-SSS-EEEEEE-S---HHHHHHHHHHHHHHHSS--S--SSPEEEE--HHHHHHHHHHHHHHHHTTS--

Sequence (89 aa):
MKKDITVEDVNALKAFSLEVEGDQLKRLSILVKVRIKGDKFLSFTKKMQKITKIKVMNFRTPIFITFSESAVSALHDLSLELISKVAVK